Protein AF-A0A413KAI1-F1 (afdb_monomer_lite)

Structure (mmCIF, N/CA/C/O backbone):
data_AF-A0A413KAI1-F1
#
_entry.id   AF-A0A413KAI1-F1
#
loop_
_atom_site.group_PDB
_atom_site.id
_atom_site.type_symbol
_atom_site.label_atom_id
_atom_site.label_alt_id
_atom_site.label_comp_id
_atom_site.label_asym_id
_atom_site.label_entity_id
_atom_site.label_seq_id
_atom_site.pdbx_PDB_ins_code
_atom_site.Cartn_x
_atom_site.Cartn_y
_atom_site.Cartn_z
_atom_site.occupancy
_atom_site.B_iso_or_equiv
_atom_site.auth_seq_id
_atom_site.auth_comp_id
_atom_site.auth_asym_id
_atom_site.aut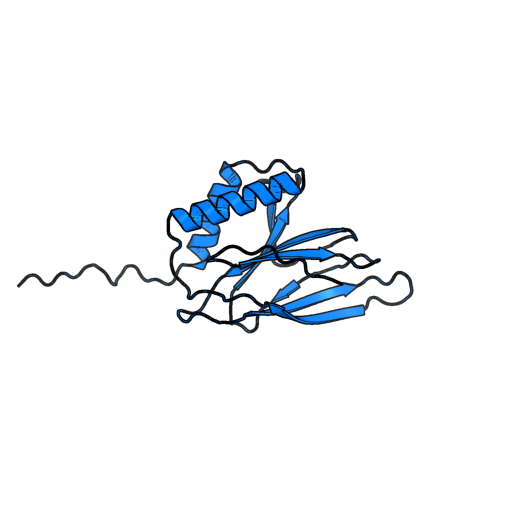h_atom_id
_atom_site.pdbx_PDB_model_num
ATOM 1 N N . MET A 1 1 ? 2.521 -10.908 -13.222 1.00 37.00 1 MET A N 1
ATOM 2 C CA . MET A 1 1 ? 1.218 -11.080 -12.516 1.00 37.00 1 MET A CA 1
ATOM 3 C C . MET A 1 1 ? 1.413 -10.682 -11.061 1.00 37.00 1 MET A C 1
ATOM 5 O O . MET A 1 1 ? 2.138 -11.377 -10.378 1.00 37.00 1 MET A O 1
ATOM 9 N N . ILE A 1 2 ? 0.815 -9.580 -10.603 1.00 37.09 2 ILE A N 1
ATOM 10 C CA . ILE A 1 2 ? 1.180 -8.935 -9.329 1.00 37.09 2 ILE A CA 1
ATOM 11 C C . ILE A 1 2 ? 0.178 -9.280 -8.216 1.00 37.09 2 ILE A C 1
ATOM 13 O O . ILE A 1 2 ? -1.003 -8.977 -8.378 1.00 37.09 2 ILE A O 1
ATOM 17 N N . ALA A 1 3 ? 0.653 -9.912 -7.133 1.00 36.56 3 ALA A N 1
ATOM 18 C CA . ALA A 1 3 ? 0.240 -9.718 -5.729 1.00 36.56 3 ALA A CA 1
ATOM 19 C C . ALA A 1 3 ? 0.814 -10.856 -4.858 1.00 36.56 3 ALA A C 1
ATOM 21 O O . ALA A 1 3 ? 0.373 -12.002 -4.962 1.00 36.56 3 ALA A O 1
ATOM 22 N N . ILE A 1 4 ? 1.758 -10.544 -3.968 1.00 36.28 4 ILE A N 1
ATOM 23 C CA . ILE A 1 4 ? 2.109 -11.408 -2.832 1.00 36.28 4 ILE A CA 1
ATOM 24 C C . ILE A 1 4 ? 1.751 -10.597 -1.595 1.00 36.28 4 ILE A C 1
ATOM 26 O O . ILE A 1 4 ? 2.346 -9.566 -1.351 1.00 36.28 4 ILE A O 1
ATOM 30 N N . CYS A 1 5 ? 0.729 -11.009 -0.853 1.00 40.19 5 CYS A N 1
ATOM 31 C CA . CYS A 1 5 ? 0.190 -10.204 0.240 1.00 40.19 5 CYS A CA 1
ATOM 32 C C . CYS A 1 5 ? 0.732 -10.681 1.600 1.00 40.19 5 CYS A C 1
ATOM 34 O O . CYS A 1 5 ? 0.364 -11.768 2.058 1.00 40.19 5 CYS A O 1
ATOM 36 N N . GLY A 1 6 ? 1.566 -9.876 2.264 1.00 40.59 6 GLY A N 1
ATOM 37 C CA . GLY A 1 6 ? 1.910 -10.030 3.681 1.00 40.59 6 GLY A CA 1
ATOM 38 C C . GLY A 1 6 ? 0.903 -9.314 4.591 1.00 40.59 6 GLY A C 1
ATOM 39 O O . GLY A 1 6 ? 0.718 -8.117 4.481 1.00 40.59 6 GLY A O 1
ATOM 40 N N . PHE A 1 7 ? 0.227 -10.033 5.496 1.00 47.66 7 PHE A N 1
ATOM 41 C CA . PHE A 1 7 ? -0.870 -9.500 6.327 1.00 47.66 7 PHE A CA 1
ATOM 42 C C . PHE A 1 7 ? -0.439 -9.212 7.770 1.00 47.66 7 PHE A C 1
ATOM 44 O O . PHE A 1 7 ? 0.082 -10.111 8.435 1.00 47.66 7 PHE A O 1
ATOM 51 N N . ARG A 1 8 ? -0.790 -8.036 8.313 1.00 53.25 8 ARG A N 1
ATOM 52 C CA . ARG A 1 8 ? -0.913 -7.802 9.768 1.00 53.25 8 ARG A CA 1
ATOM 53 C C . ARG A 1 8 ? -2.113 -6.899 10.074 1.00 53.25 8 ARG A C 1
ATOM 55 O O . ARG A 1 8 ? -2.555 -6.161 9.213 1.00 53.25 8 ARG A O 1
ATOM 62 N N . ARG A 1 9 ? -2.697 -7.033 11.270 1.00 54.47 9 ARG A N 1
ATOM 63 C CA . ARG A 1 9 ? -3.831 -6.223 11.769 1.00 54.47 9 ARG A CA 1
ATOM 64 C C . ARG A 1 9 ? -3.297 -5.070 12.627 1.00 54.47 9 ARG A C 1
ATOM 66 O O . ARG A 1 9 ? -2.256 -5.278 13.251 1.00 54.47 9 ARG A O 1
ATOM 73 N N . PRO A 1 10 ? -4.007 -3.931 12.749 1.00 55.09 10 PRO A N 1
ATOM 74 C CA . PRO A 1 10 ? -5.349 -3.612 12.228 1.00 55.09 10 PRO A CA 1
ATOM 75 C C . PRO A 1 10 ? -5.374 -2.738 10.954 1.00 55.09 10 PRO A C 1
ATOM 77 O O . PRO A 1 10 ? -6.452 -2.497 10.423 1.00 55.09 10 PRO A O 1
ATOM 80 N N . THR A 1 11 ? -4.219 -2.319 10.440 1.00 68.50 11 THR A N 1
ATOM 81 C CA . THR A 1 11 ? -4.043 -1.688 9.118 1.00 68.50 11 THR A CA 1
ATOM 82 C C . THR A 1 11 ? -3.565 -2.739 8.125 1.00 68.50 11 THR A C 1
ATOM 84 O O . THR A 1 11 ? -2.700 -3.529 8.495 1.00 68.50 11 THR A O 1
ATOM 87 N N . LEU A 1 12 ? -4.077 -2.775 6.887 1.00 75.25 12 LEU A N 1
ATOM 88 C CA . LEU A 1 12 ? -3.600 -3.775 5.921 1.00 75.25 12 LEU A CA 1
ATOM 89 C C . LEU A 1 12 ? -2.378 -3.246 5.176 1.00 75.25 12 LEU A C 1
ATOM 91 O O . LEU A 1 12 ? -2.491 -2.342 4.356 1.00 75.25 12 LEU A O 1
ATOM 95 N N . PHE A 1 13 ? -1.229 -3.854 5.434 1.00 79.12 13 PHE A N 1
ATOM 96 C CA . PHE A 1 13 ? -0.062 -3.745 4.570 1.00 79.12 13 PHE A CA 1
ATOM 97 C C . PHE A 1 13 ? -0.217 -4.752 3.436 1.00 79.12 13 PHE A C 1
ATOM 99 O O . PHE A 1 13 ? -0.674 -5.873 3.660 1.00 79.12 13 PHE A O 1
ATOM 106 N N . VAL A 1 14 ? 0.080 -4.340 2.211 1.00 80.75 14 VAL A N 1
ATOM 107 C CA . VAL A 1 14 ? -0.010 -5.201 1.033 1.00 80.75 14 VAL A CA 1
ATOM 108 C C . VAL A 1 14 ? 1.225 -4.964 0.186 1.00 80.75 14 VAL A C 1
ATOM 110 O O . VAL A 1 14 ? 1.423 -3.852 -0.298 1.00 80.75 14 VAL A O 1
ATOM 113 N N . ASP A 1 15 ? 2.038 -6.001 -0.004 1.00 83.06 15 ASP A N 1
ATOM 114 C CA . ASP A 1 15 ? 3.198 -5.919 -0.885 1.00 83.06 15 ASP A CA 1
ATOM 115 C C . ASP A 1 15 ? 2.767 -6.081 -2.351 1.00 83.06 15 ASP A C 1
ATOM 117 O O . ASP A 1 15 ? 2.054 -7.014 -2.746 1.00 83.06 15 ASP A O 1
ATOM 121 N N . TRP A 1 16 ? 3.229 -5.159 -3.186 1.00 85.81 16 TRP A N 1
ATOM 122 C CA . TRP A 1 16 ? 2.993 -5.149 -4.622 1.00 85.81 16 TRP A CA 1
ATOM 123 C C . TRP A 1 16 ? 4.329 -5.305 -5.320 1.00 85.81 16 TRP A C 1
ATOM 125 O O . TRP A 1 16 ? 5.191 -4.445 -5.202 1.00 85.81 16 TRP A O 1
ATOM 135 N N . ARG A 1 17 ? 4.507 -6.401 -6.059 1.00 85.69 17 ARG A N 1
ATOM 136 C CA . ARG A 1 17 ? 5.752 -6.699 -6.775 1.00 85.69 17 ARG A CA 1
ATOM 137 C C . ARG A 1 17 ? 5.521 -6.776 -8.272 1.00 85.69 17 ARG A C 1
ATOM 139 O O . ARG A 1 17 ? 4.610 -7.478 -8.711 1.00 85.69 17 ARG A O 1
ATOM 146 N N . ASN A 1 18 ? 6.366 -6.124 -9.063 1.00 85.25 18 ASN A N 1
ATOM 147 C CA . ASN A 1 18 ? 6.310 -6.271 -10.510 1.00 85.25 18 ASN A CA 1
ATOM 148 C C . ASN A 1 18 ? 6.872 -7.635 -10.950 1.00 85.25 18 ASN A C 1
ATOM 150 O O . ASN A 1 18 ? 8.059 -7.783 -11.217 1.00 85.25 18 ASN A O 1
ATOM 154 N N . ASP A 1 19 ? 5.988 -8.627 -11.056 1.00 83.38 19 ASP A N 1
ATOM 155 C CA . ASP A 1 19 ? 6.269 -9.949 -11.643 1.00 83.38 19 ASP A CA 1
ATOM 156 C C . ASP A 1 19 ? 5.992 -9.990 -13.161 1.00 83.38 19 ASP A C 1
ATOM 158 O O . ASP A 1 19 ? 5.606 -11.030 -13.702 1.00 83.38 19 ASP A O 1
ATOM 162 N N . GLY A 1 20 ? 6.000 -8.841 -13.832 1.00 77.75 20 GLY A N 1
ATOM 163 C CA . GLY A 1 20 ? 5.953 -8.740 -15.289 1.00 77.75 20 GLY A CA 1
ATOM 164 C C . GLY A 1 20 ? 7.355 -8.693 -15.894 1.00 77.75 20 GLY A C 1
ATOM 165 O O . GLY A 1 20 ? 8.340 -8.465 -15.198 1.00 77.75 20 GLY A O 1
ATOM 166 N N . ASP A 1 21 ? 7.434 -8.870 -17.211 1.00 75.25 21 ASP A N 1
ATOM 167 C CA . ASP A 1 21 ? 8.701 -8.806 -17.954 1.00 75.25 21 ASP A CA 1
ATOM 168 C C . ASP A 1 21 ? 9.090 -7.366 -18.347 1.00 75.25 21 ASP A C 1
ATOM 170 O O . ASP A 1 21 ? 10.192 -7.124 -18.842 1.00 75.25 21 ASP A O 1
ATOM 174 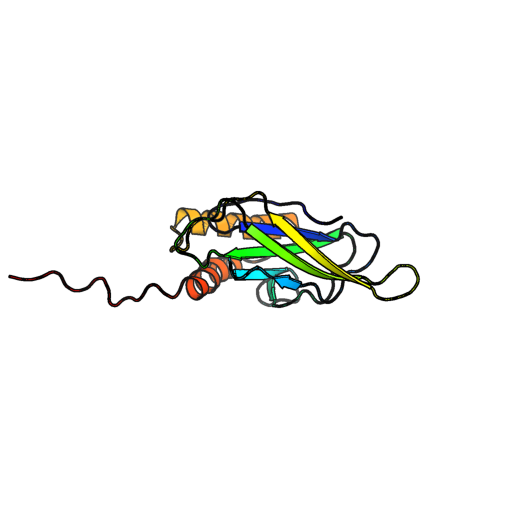N N . GLY A 1 22 ? 8.175 -6.408 -18.161 1.00 79.25 22 GLY A N 1
ATOM 175 C CA . GLY A 1 22 ? 8.328 -5.003 -18.527 1.00 79.25 22 GLY A CA 1
ATOM 176 C C . GLY A 1 22 ? 8.282 -4.069 -17.323 1.00 79.25 22 GLY A C 1
ATOM 177 O O . GLY A 1 22 ? 7.808 -4.422 -16.242 1.00 79.25 22 GLY A O 1
ATOM 178 N N . THR A 1 23 ? 8.776 -2.851 -17.517 1.00 86.00 23 THR A N 1
ATOM 179 C CA . THR A 1 23 ? 8.705 -1.800 -16.502 1.00 86.00 23 THR A CA 1
ATOM 180 C C . THR A 1 23 ? 7.293 -1.222 -16.440 1.00 86.00 23 THR A C 1
ATOM 182 O O . THR A 1 23 ? 6.707 -0.870 -17.467 1.00 86.00 23 THR A O 1
ATOM 185 N N . ALA A 1 24 ? 6.758 -1.108 -15.226 1.00 87.81 24 ALA A N 1
ATOM 186 C CA . ALA A 1 24 ? 5.508 -0.410 -14.966 1.00 87.81 24 ALA A CA 1
ATOM 187 C C . ALA A 1 24 ? 5.800 1.052 -14.601 1.00 87.81 24 ALA A C 1
ATOM 189 O O . ALA A 1 24 ? 6.752 1.343 -13.877 1.00 87.81 24 ALA A O 1
ATOM 190 N N . HIS A 1 25 ? 4.985 1.970 -15.109 1.00 88.69 25 HIS A N 1
ATOM 191 C CA . HIS A 1 25 ? 5.128 3.410 -14.903 1.00 88.69 25 HIS A CA 1
ATOM 192 C C . HIS A 1 25 ? 3.848 4.014 -14.343 1.00 88.69 25 HIS A C 1
ATOM 194 O O . HIS A 1 25 ? 2.760 3.510 -14.628 1.00 88.69 25 HIS A O 1
ATOM 200 N N . ALA A 1 26 ? 3.985 5.142 -13.638 1.00 89.00 26 ALA A N 1
ATOM 201 C CA . ALA A 1 26 ? 2.865 5.928 -13.112 1.00 89.00 26 ALA A CA 1
ATOM 202 C C . ALA A 1 26 ? 1.833 5.043 -12.393 1.00 89.00 26 ALA A C 1
ATOM 204 O O . ALA A 1 26 ? 0.639 5.069 -12.702 1.00 89.00 26 ALA A O 1
ATOM 205 N N . ILE A 1 27 ? 2.329 4.186 -11.503 1.00 91.00 27 ILE A N 1
ATOM 206 C CA . ILE A 1 27 ? 1.528 3.182 -10.819 1.00 91.00 27 ILE A CA 1
ATOM 207 C C . ILE A 1 27 ? 0.731 3.866 -9.719 1.00 91.00 27 ILE A C 1
ATOM 209 O O . ILE A 1 27 ? 1.281 4.589 -8.888 1.00 91.00 27 ILE A O 1
ATOM 213 N N . LYS A 1 28 ? -0.569 3.603 -9.708 1.00 92.56 28 LYS A N 1
ATOM 214 C CA . LYS A 1 28 ? -1.522 4.162 -8.761 1.00 92.56 28 LYS A CA 1
ATOM 215 C C . LYS A 1 28 ? -2.354 3.059 -8.145 1.00 92.56 28 LYS A C 1
ATOM 217 O O . LYS A 1 28 ? -2.771 2.120 -8.826 1.00 92.56 28 LYS A O 1
ATOM 222 N N . LEU A 1 29 ? -2.638 3.212 -6.859 1.00 91.69 29 LEU A N 1
ATOM 223 C CA . LEU A 1 29 ? -3.650 2.435 -6.167 1.00 91.69 29 LEU A CA 1
ATOM 224 C C . LEU A 1 29 ? -4.730 3.368 -5.650 1.00 91.69 29 LEU A C 1
ATOM 226 O O . LEU A 1 29 ? -4.449 4.344 -4.966 1.00 91.69 29 LEU A O 1
ATOM 230 N N . SER A 1 30 ? -5.974 3.034 -5.959 1.00 91.06 30 SER A N 1
ATOM 231 C CA . SER A 1 30 ? -7.149 3.740 -5.456 1.00 91.06 30 SER A CA 1
ATOM 232 C C . SER A 1 30 ? -8.147 2.761 -4.850 1.00 91.06 30 SER A C 1
ATOM 234 O O . SER A 1 30 ? -8.122 1.562 -5.137 1.00 91.06 30 SER A O 1
ATOM 236 N N . SER A 1 31 ? -9.038 3.261 -4.001 1.00 88.38 31 SER A N 1
ATOM 237 C CA . SER A 1 31 ? -10.164 2.503 -3.451 1.00 88.38 31 SER A CA 1
ATOM 238 C C . SER A 1 31 ? -11.492 3.080 -3.945 1.00 88.38 31 SER A C 1
ATOM 240 O O . SER A 1 31 ? -11.541 4.166 -4.516 1.00 88.38 31 SER A O 1
ATOM 242 N N . ASP A 1 32 ? -12.588 2.351 -3.733 1.00 79.88 32 ASP A N 1
ATOM 243 C CA . ASP A 1 32 ? -13.956 2.832 -3.970 1.00 79.88 32 ASP A CA 1
ATOM 244 C C . ASP A 1 32 ? -14.499 3.657 -2.785 1.00 79.88 32 ASP A C 1
ATOM 246 O O . ASP A 1 32 ? -15.607 3.410 -2.308 1.00 79.88 32 ASP A O 1
ATOM 250 N N . ASP A 1 33 ? -13.684 4.586 -2.270 1.00 72.88 33 ASP A N 1
ATOM 251 C CA . ASP A 1 33 ? -13.934 5.406 -1.067 1.00 72.88 33 ASP A CA 1
ATOM 252 C C . ASP A 1 33 ? -14.144 4.580 0.219 1.00 72.88 33 ASP A C 1
ATOM 254 O O . ASP A 1 33 ? -14.605 5.062 1.258 1.00 72.88 33 ASP A O 1
ATOM 258 N N . SER A 1 34 ? -13.807 3.291 0.166 1.00 76.25 34 SER A N 1
ATOM 259 C CA . SER A 1 34 ? -13.998 2.342 1.260 1.00 76.25 34 SER A CA 1
ATOM 260 C C . SER A 1 34 ? -12.910 2.362 2.320 1.00 76.25 34 SER A C 1
ATOM 262 O O . SER A 1 34 ? -13.125 1.886 3.441 1.00 76.25 34 SER A O 1
ATOM 264 N N . CYS A 1 35 ? -11.753 2.865 1.928 1.00 84.69 35 CYS A N 1
ATOM 265 C CA . CYS A 1 35 ? -10.530 2.929 2.694 1.00 84.69 35 CYS A CA 1
ATOM 266 C C . CYS A 1 35 ? -9.636 3.999 2.081 1.00 84.69 35 CYS A C 1
ATOM 268 O O . CYS A 1 35 ? -9.758 4.328 0.903 1.00 84.69 35 CYS A O 1
ATOM 270 N N . GLU A 1 36 ? -8.689 4.487 2.852 1.00 86.31 36 GLU A N 1
ATOM 271 C CA . GLU A 1 36 ? -7.606 5.288 2.313 1.00 86.31 36 GLU A CA 1
ATOM 272 C C . GLU A 1 36 ? -6.453 4.363 1.921 1.00 86.31 36 GLU A C 1
ATOM 274 O O . GLU A 1 36 ? -6.254 3.308 2.533 1.00 86.31 36 GLU A O 1
ATOM 279 N N . VAL A 1 37 ? -5.745 4.716 0.851 1.00 87.38 37 VAL A N 1
ATOM 280 C CA . VAL A 1 37 ? -4.613 3.943 0.344 1.00 87.38 37 VAL A CA 1
ATOM 281 C C . VAL A 1 37 ? -3.415 4.863 0.261 1.00 87.38 37 VAL A C 1
ATOM 283 O O . VAL A 1 37 ? -3.422 5.817 -0.510 1.00 87.38 37 VAL A O 1
ATOM 286 N N . LEU A 1 38 ? -2.386 4.543 1.032 1.00 86.06 38 LEU A N 1
ATOM 287 C CA . LEU A 1 38 ? -1.090 5.201 0.954 1.00 86.06 38 LEU A CA 1
ATOM 288 C C . LEU A 1 38 ? -0.108 4.240 0.295 1.00 86.06 38 LEU A C 1
ATOM 290 O O . LEU A 1 38 ? -0.107 3.048 0.611 1.00 86.06 38 LEU A O 1
ATOM 294 N N . MET A 1 39 ? 0.724 4.731 -0.617 1.00 87.94 39 MET A N 1
ATOM 295 C CA . MET A 1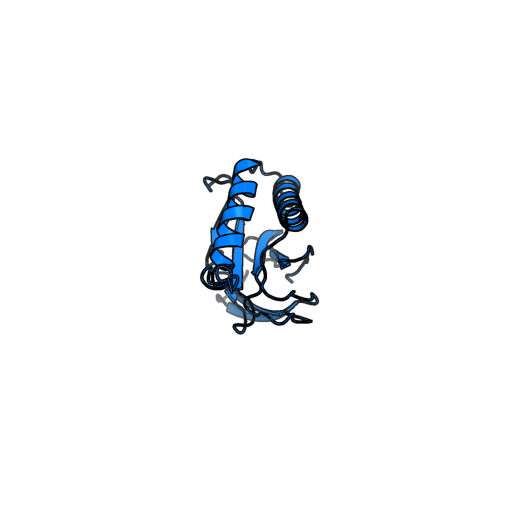 39 ? 1.813 3.937 -1.182 1.00 87.94 39 MET A CA 1
ATOM 296 C C . MET A 1 39 ? 3.121 4.369 -0.550 1.00 87.94 39 MET A C 1
ATOM 298 O O . MET A 1 39 ? 3.362 5.552 -0.346 1.00 87.94 39 MET A O 1
ATOM 302 N N . MET A 1 40 ? 3.957 3.396 -0.225 1.00 85.06 40 MET A N 1
ATOM 303 C CA . MET A 1 40 ? 5.232 3.607 0.433 1.00 85.06 40 MET A CA 1
ATOM 304 C C . MET A 1 40 ? 6.337 2.991 -0.418 1.00 85.06 40 MET A C 1
ATOM 306 O O . MET A 1 40 ? 6.278 1.805 -0.770 1.00 85.06 40 MET A O 1
ATOM 310 N N . LEU A 1 41 ? 7.331 3.814 -0.743 1.00 82.69 41 LEU A N 1
ATOM 311 C CA . LEU A 1 41 ? 8.544 3.421 -1.448 1.00 82.69 41 LEU A CA 1
ATOM 312 C C . LEU A 1 41 ? 9.731 3.499 -0.508 1.00 82.69 41 LEU A C 1
ATOM 314 O O . LEU A 1 41 ? 9.884 4.469 0.220 1.00 82.69 41 LEU A O 1
ATOM 318 N N . GLU A 1 42 ? 10.593 2.497 -0.570 1.00 74.88 42 GLU A N 1
ATOM 319 C CA . GLU A 1 42 ? 11.864 2.496 0.139 1.00 74.88 42 GLU A CA 1
ATOM 320 C C . GLU A 1 42 ? 12.997 2.931 -0.792 1.00 74.88 42 GLU A C 1
ATOM 322 O O . GLU A 1 42 ? 12.959 2.722 -2.009 1.00 74.88 42 GLU A O 1
ATOM 327 N N . GLY A 1 43 ? 14.028 3.537 -0.217 1.00 70.69 43 GLY A N 1
ATOM 328 C CA . GLY A 1 43 ? 15.263 3.806 -0.918 1.00 70.69 43 GLY A CA 1
ATOM 329 C C . GLY A 1 43 ? 16.185 4.759 -0.161 1.00 70.69 43 GLY A C 1
ATOM 330 O O . GLY A 1 43 ? 15.723 5.672 0.522 1.00 70.69 43 GLY A O 1
ATOM 331 N N . PRO A 1 44 ? 17.510 4.607 -0.331 1.00 70.00 44 PRO A N 1
ATOM 332 C CA . PRO A 1 44 ? 18.503 5.470 0.311 1.00 70.00 44 PRO A CA 1
ATOM 333 C C . PRO A 1 44 ? 18.412 6.937 -0.139 1.00 70.00 44 PRO A C 1
ATOM 335 O O . PRO A 1 44 ? 19.044 7.801 0.462 1.00 70.00 44 PRO A O 1
ATOM 338 N N . GLN A 1 45 ? 17.674 7.221 -1.217 1.00 73.00 45 GLN A N 1
ATOM 339 C CA . GLN A 1 45 ? 17.388 8.579 -1.671 1.00 73.00 45 GLN A CA 1
ATOM 340 C C . GLN A 1 45 ? 16.409 9.333 -0.760 1.00 73.00 45 GLN A C 1
ATOM 342 O O . GLN A 1 45 ? 16.351 10.559 -0.842 1.00 73.00 45 GLN A O 1
ATOM 347 N N . TYR A 1 46 ? 15.639 8.627 0.071 1.00 75.06 46 TYR A N 1
ATOM 348 C CA . TYR A 1 46 ? 14.665 9.234 0.967 1.00 75.06 46 TYR A CA 1
ATOM 349 C C . TYR A 1 46 ? 15.305 9.523 2.317 1.00 75.06 46 TYR A C 1
ATOM 351 O O . TYR A 1 46 ? 15.995 8.675 2.879 1.00 75.06 46 TYR A O 1
ATOM 359 N N . GLU A 1 47 ? 15.041 10.715 2.855 1.00 67.81 47 GLU A N 1
ATOM 360 C CA . GLU A 1 47 ? 15.605 11.165 4.133 1.00 67.81 47 GLU A CA 1
ATOM 361 C C . GLU A 1 47 ? 15.323 10.179 5.269 1.00 67.81 47 GLU A C 1
ATOM 363 O O . GLU A 1 47 ? 16.160 10.021 6.147 1.00 67.81 47 GLU A O 1
ATOM 368 N N . ARG A 1 48 ? 14.169 9.501 5.211 1.00 65.56 48 ARG A N 1
ATOM 369 C CA . ARG A 1 48 ? 13.691 8.560 6.228 1.00 65.56 48 ARG A CA 1
ATOM 370 C C . ARG A 1 48 ? 13.918 7.085 5.873 1.00 65.56 48 ARG A C 1
ATOM 372 O O . ARG A 1 48 ? 13.246 6.211 6.414 1.00 65.56 48 ARG A O 1
ATOM 379 N N . GLY A 1 49 ? 14.728 6.803 4.853 1.00 67.88 49 GLY A N 1
ATOM 380 C CA . GLY A 1 49 ? 14.847 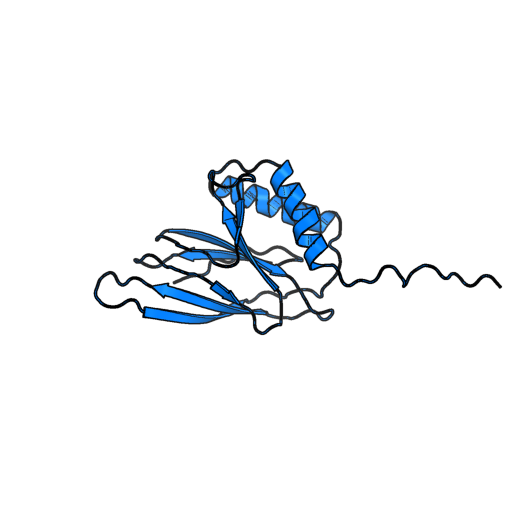5.472 4.247 1.00 67.88 49 GLY A CA 1
ATOM 381 C C . GLY A 1 49 ? 13.636 5.050 3.403 1.00 67.88 49 GLY A C 1
ATOM 382 O O . GLY A 1 49 ? 13.779 4.211 2.523 1.00 67.88 49 GLY A O 1
ATOM 383 N N . PHE A 1 50 ? 12.468 5.668 3.590 1.00 76.31 50 PHE A N 1
ATOM 384 C CA . PHE A 1 50 ? 11.273 5.507 2.764 1.00 76.31 50 PHE A CA 1
ATOM 385 C C . PHE A 1 50 ? 10.535 6.843 2.581 1.00 76.31 50 PHE A C 1
ATOM 387 O O . PHE A 1 50 ? 10.765 7.806 3.316 1.00 76.31 50 PHE A O 1
ATOM 394 N N . GLU A 1 51 ? 9.615 6.889 1.622 1.00 79.56 51 GLU A N 1
ATOM 395 C CA . GLU A 1 51 ? 8.706 8.007 1.374 1.00 79.56 51 GLU A CA 1
ATOM 396 C C . GLU A 1 51 ? 7.288 7.495 1.091 1.00 79.56 51 GLU A C 1
ATOM 398 O O . GLU A 1 51 ? 7.095 6.447 0.467 1.00 79.56 51 GLU A O 1
ATOM 403 N N . VAL A 1 52 ? 6.289 8.242 1.567 1.00 82.94 52 VAL A N 1
ATOM 404 C CA . VAL A 1 52 ? 4.885 8.039 1.195 1.00 82.94 52 VAL A CA 1
ATOM 405 C C . VAL A 1 52 ? 4.616 8.835 -0.067 1.00 82.94 52 VAL A C 1
ATOM 407 O O . VAL A 1 52 ? 4.836 10.043 -0.095 1.00 82.94 52 VAL A O 1
ATOM 410 N N . VAL A 1 53 ? 4.128 8.163 -1.100 1.00 85.69 53 VAL A N 1
ATOM 411 C CA . VAL A 1 53 ? 3.922 8.745 -2.424 1.00 85.69 53 VAL A CA 1
ATOM 412 C C . VAL A 1 53 ? 2.479 8.570 -2.882 1.00 85.69 53 VAL A C 1
ATOM 414 O O . VAL A 1 53 ? 1.828 7.566 -2.587 1.00 85.69 53 VAL A O 1
ATOM 417 N N . GLU A 1 54 ? 1.980 9.544 -3.642 1.00 84.75 54 GLU A N 1
ATOM 418 C CA . GLU A 1 54 ? 0.666 9.464 -4.295 1.00 84.75 54 GLU A CA 1
ATOM 419 C C . GLU A 1 54 ? 0.679 8.543 -5.522 1.00 84.75 54 GLU A C 1
ATOM 421 O O . GLU A 1 54 ? -0.343 7.954 -5.878 1.00 84.75 54 GLU A O 1
ATOM 426 N N . ASP A 1 55 ? 1.836 8.407 -6.173 1.00 88.25 55 ASP A N 1
ATOM 427 C CA . ASP A 1 55 ? 2.073 7.487 -7.278 1.00 88.25 55 ASP A CA 1
ATOM 428 C C . ASP A 1 55 ? 3.510 6.964 -7.276 1.00 88.25 55 ASP A C 1
ATOM 430 O O . ASP A 1 55 ? 4.458 7.655 -6.902 1.00 88.25 55 ASP A O 1
ATOM 434 N N . VAL A 1 56 ? 3.671 5.710 -7.696 1.00 89.44 56 VAL A N 1
ATOM 435 C CA . VAL A 1 56 ? 4.990 5.117 -7.913 1.00 89.44 56 VAL A CA 1
ATOM 436 C C . VAL A 1 56 ? 5.377 5.370 -9.365 1.00 89.44 56 VAL A C 1
ATOM 438 O O . VAL A 1 56 ? 4.832 4.767 -10.293 1.00 89.44 56 VAL A O 1
ATOM 441 N N . ALA A 1 57 ? 6.337 6.271 -9.568 1.00 88.75 57 ALA A N 1
ATOM 442 C CA . ALA A 1 57 ? 6.731 6.725 -10.901 1.00 88.75 57 ALA A CA 1
ATOM 443 C C . ALA A 1 57 ? 7.192 5.579 -11.823 1.00 88.75 57 ALA A C 1
ATOM 445 O O . ALA A 1 57 ? 6.906 5.587 -13.026 1.00 88.75 57 ALA A O 1
ATOM 446 N N . LEU A 1 58 ? 7.910 4.604 -11.261 1.00 90.25 58 LEU A N 1
ATOM 447 C CA . LEU A 1 58 ? 8.554 3.504 -11.972 1.00 90.25 58 LEU A CA 1
ATOM 448 C C . LEU A 1 58 ? 8.666 2.280 -11.058 1.00 90.25 58 LEU A C 1
ATOM 450 O O . LEU A 1 58 ? 9.066 2.422 -9.907 1.00 90.25 58 LEU A O 1
ATOM 454 N N . LEU A 1 59 ? 8.405 1.090 -11.596 1.00 88.00 59 LEU A N 1
ATOM 455 C CA . LEU A 1 59 ? 8.675 -0.180 -10.927 1.00 88.00 59 LEU A CA 1
ATOM 456 C C . LEU A 1 59 ? 9.203 -1.199 -11.941 1.00 88.00 59 LEU A C 1
ATOM 458 O O . LEU A 1 59 ? 8.473 -1.655 -12.830 1.00 88.00 59 LEU A O 1
ATOM 462 N N . LYS A 1 60 ? 10.487 -1.543 -11.843 1.00 87.06 60 LYS A N 1
ATOM 463 C CA . LYS A 1 60 ? 11.141 -2.524 -12.723 1.00 87.06 60 LYS A CA 1
ATOM 464 C C . LYS A 1 60 ? 10.752 -3.955 -12.343 1.00 87.06 60 LYS A C 1
ATOM 466 O O . LYS A 1 60 ? 10.317 -4.188 -11.215 1.00 87.06 60 LYS A O 1
ATOM 471 N N . PRO A 1 61 ? 10.943 -4.934 -13.245 1.00 85.88 61 PRO A N 1
ATOM 472 C CA . PRO A 1 61 ? 10.761 -6.343 -12.913 1.00 85.88 61 PRO A CA 1
ATOM 473 C C . PRO A 1 61 ? 11.522 -6.745 -11.642 1.00 85.88 61 PRO A C 1
ATOM 475 O O . PRO A 1 61 ? 12.718 -6.481 -11.514 1.00 85.88 61 PRO A O 1
ATOM 478 N N . GLY A 1 62 ? 10.822 -7.383 -10.706 1.00 82.31 62 GLY A N 1
ATOM 479 C CA . GLY A 1 62 ? 11.344 -7.810 -9.407 1.00 82.31 62 GLY A CA 1
ATOM 480 C C . GLY A 1 62 ? 11.307 -6.749 -8.301 1.00 82.31 62 GLY A C 1
ATOM 481 O O . GLY A 1 62 ? 11.385 -7.128 -7.133 1.00 82.31 62 GLY A O 1
ATOM 482 N N . GLU A 1 63 ? 11.139 -5.463 -8.627 1.00 84.94 63 GLU A N 1
ATOM 483 C CA . GLU A 1 63 ? 10.972 -4.405 -7.623 1.00 84.94 63 GLU A CA 1
ATOM 484 C C . GLU A 1 63 ? 9.572 -4.468 -6.993 1.00 84.94 63 GLU A C 1
ATOM 486 O O . GLU A 1 63 ? 8.602 -4.948 -7.599 1.00 84.94 63 GLU A O 1
ATOM 491 N N . ALA A 1 64 ? 9.474 -3.982 -5.757 1.00 85.12 64 ALA A N 1
ATOM 492 C CA . ALA A 1 64 ? 8.241 -3.964 -4.990 1.00 85.12 64 ALA A CA 1
ATOM 493 C C . ALA A 1 64 ? 8.016 -2.619 -4.295 1.00 85.12 64 ALA A C 1
ATOM 495 O O . ALA A 1 64 ? 8.950 -1.857 -4.063 1.00 85.12 64 ALA A O 1
ATOM 496 N N . PHE A 1 65 ? 6.763 -2.363 -3.942 1.00 86.25 65 PHE A N 1
ATOM 497 C CA . PHE A 1 65 ? 6.355 -1.290 -3.043 1.00 86.25 65 PHE A CA 1
ATOM 498 C C . PHE A 1 65 ? 5.280 -1.807 -2.087 1.00 86.25 65 PHE A C 1
ATOM 500 O O . PHE A 1 65 ? 4.679 -2.862 -2.321 1.00 86.25 65 PHE A O 1
ATOM 507 N N . VAL A 1 66 ? 5.018 -1.062 -1.017 1.00 85.44 66 VAL A N 1
ATOM 508 C CA . VAL A 1 66 ? 3.970 -1.401 -0.049 1.00 85.44 66 VAL A CA 1
ATOM 509 C C . VAL A 1 66 ? 2.803 -0.447 -0.201 1.00 85.44 66 VAL A C 1
ATOM 511 O O . VAL A 1 66 ? 2.984 0.764 -0.271 1.00 85.44 66 VAL A O 1
ATOM 514 N N . ALA A 1 67 ? 1.593 -0.996 -0.212 1.00 87.12 67 ALA A N 1
ATOM 515 C CA . ALA A 1 67 ? 0.385 -0.219 0.001 1.00 87.12 67 ALA A CA 1
ATOM 516 C C . ALA A 1 67 ? -0.102 -0.399 1.436 1.00 87.12 67 ALA A C 1
ATOM 518 O O . ALA A 1 67 ? -0.158 -1.516 1.954 1.00 87.12 67 ALA A O 1
ATOM 519 N N . ILE A 1 68 ? -0.491 0.707 2.050 1.00 84.31 68 ILE A N 1
ATOM 520 C CA . ILE A 1 68 ? -1.028 0.788 3.398 1.00 84.31 68 ILE A CA 1
ATOM 521 C C . ILE A 1 68 ? -2.501 1.150 3.254 1.00 84.31 68 ILE A C 1
ATOM 523 O O . ILE A 1 68 ? -2.844 2.238 2.800 1.00 84.31 68 ILE A O 1
ATOM 527 N N . ILE A 1 69 ? -3.372 0.206 3.597 1.00 85.88 69 ILE A N 1
ATOM 528 C CA . ILE A 1 69 ? -4.820 0.350 3.482 1.00 85.88 69 ILE A CA 1
ATOM 529 C C . ILE A 1 69 ? -5.386 0.699 4.855 1.00 85.88 69 ILE A C 1
ATOM 531 O O . ILE A 1 69 ? -5.423 -0.144 5.762 1.00 85.88 69 ILE A O 1
ATOM 535 N N . LEU A 1 70 ? -5.838 1.940 4.989 1.00 82.38 70 LEU A N 1
ATOM 536 C CA . LEU A 1 70 ? -6.347 2.505 6.229 1.00 82.38 70 LEU A CA 1
ATOM 537 C C . LEU A 1 70 ? -7.881 2.507 6.241 1.00 82.38 70 LEU A C 1
ATOM 539 O O . LEU A 1 70 ? -8.517 2.874 5.249 1.00 82.38 70 LEU A O 1
ATOM 543 N N . PRO A 1 71 ? -8.515 2.096 7.349 1.00 80.75 71 PRO A N 1
ATOM 544 C CA . PRO A 1 71 ? -9.962 2.156 7.463 1.00 80.75 71 PRO A CA 1
ATOM 545 C C . PRO A 1 71 ? -10.455 3.596 7.599 1.00 80.75 71 PRO A C 1
ATOM 547 O O . PRO A 1 71 ? -10.074 4.308 8.521 1.00 80.75 71 PRO A O 1
ATOM 550 N N . THR A 1 72 ? -11.383 3.996 6.731 1.00 82.81 72 THR A N 1
ATOM 551 C CA . THR A 1 72 ? -12.062 5.302 6.815 1.00 82.81 72 THR A CA 1
ATOM 552 C C . THR A 1 72 ? -13.418 5.216 7.521 1.00 82.81 72 THR A C 1
ATOM 554 O O . THR A 1 72 ? -13.921 6.220 8.017 1.00 82.81 72 THR A O 1
ATOM 557 N N . SER A 1 73 ? -14.009 4.018 7.597 1.00 79.81 73 SER A N 1
ATOM 558 C CA . SER A 1 73 ? -15.355 3.772 8.129 1.00 79.81 73 SER A CA 1
ATOM 559 C C . SER A 1 73 ? -15.337 3.198 9.544 1.00 79.81 73 SER A C 1
ATOM 561 O O . SER A 1 73 ? -14.561 2.294 9.827 1.00 79.81 73 SER A O 1
ATOM 563 N N . GLU A 1 74 ? -16.279 3.614 10.393 1.00 81.44 74 GLU A N 1
ATOM 564 C CA . GLU A 1 74 ? -16.546 3.018 11.718 1.00 81.44 74 GLU A CA 1
ATOM 565 C C . GLU A 1 74 ? -17.080 1.575 11.659 1.00 81.44 74 GLU A C 1
ATOM 567 O O . GLU A 1 74 ? -17.178 0.887 12.675 1.00 81.44 74 GLU A O 1
ATOM 572 N N . THR A 1 75 ? -17.420 1.083 10.467 1.00 83.19 75 THR A N 1
ATOM 573 C CA . THR A 1 75 ? -17.837 -0.306 10.261 1.00 83.19 75 THR A CA 1
ATOM 574 C C . THR A 1 75 ? -16.732 -1.121 9.611 1.00 83.19 75 THR A C 1
ATOM 576 O O . THR A 1 75 ? -16.174 -0.745 8.581 1.00 83.19 75 THR A O 1
ATOM 579 N N . ALA A 1 76 ? -16.439 -2.279 10.207 1.00 84.12 76 ALA A N 1
ATOM 580 C CA . ALA A 1 76 ? -15.486 -3.223 9.643 1.00 84.12 76 ALA A CA 1
ATOM 581 C C . ALA A 1 76 ? -16.003 -3.796 8.315 1.00 84.12 76 ALA A C 1
ATOM 583 O O . ALA A 1 76 ? -17.198 -4.051 8.155 1.00 84.12 76 ALA A O 1
ATOM 584 N N . ARG A 1 77 ? -15.083 -4.064 7.389 1.00 83.12 77 ARG A N 1
ATOM 585 C CA . ARG A 1 77 ? -15.367 -4.648 6.076 1.00 83.12 77 ARG A CA 1
ATOM 586 C C . ARG A 1 77 ? -14.707 -6.011 5.961 1.00 83.12 77 ARG A C 1
ATOM 588 O O . ARG A 1 77 ? -13.512 -6.137 6.195 1.00 83.12 77 ARG A O 1
ATOM 595 N N . GLU A 1 78 ? -15.460 -7.021 5.542 1.00 84.31 78 GLU A N 1
ATOM 596 C CA . GLU A 1 78 ? -14.934 -8.386 5.359 1.00 84.31 78 GLU A CA 1
ATOM 597 C C . GLU A 1 78 ? -13.921 -8.499 4.208 1.00 84.31 78 GLU A C 1
ATOM 599 O O . GLU A 1 78 ? -13.093 -9.406 4.197 1.00 84.31 78 GLU A O 1
ATOM 604 N N . SER A 1 79 ? -13.951 -7.557 3.266 1.00 83.19 79 SER A N 1
ATOM 605 C CA . SER A 1 79 ? -13.003 -7.468 2.155 1.00 83.19 79 SER A CA 1
ATOM 606 C C . SER A 1 79 ? -12.889 -6.033 1.655 1.00 83.19 79 SER A C 1
ATOM 608 O O . SER A 1 79 ? -13.865 -5.279 1.729 1.00 83.19 79 SER A O 1
ATOM 610 N N . VAL A 1 80 ? -11.743 -5.689 1.073 1.00 84.12 80 VAL A N 1
ATOM 611 C CA . VAL A 1 80 ? -11.485 -4.374 0.468 1.00 84.12 80 VAL A CA 1
ATOM 612 C C . VAL A 1 80 ? -11.273 -4.529 -1.027 1.00 84.12 80 VAL A C 1
ATOM 614 O O . VAL A 1 80 ? -10.632 -5.482 -1.470 1.00 84.12 80 VAL A O 1
ATOM 617 N N . ARG A 1 81 ? -11.795 -3.590 -1.813 1.00 88.62 81 ARG A N 1
ATOM 618 C CA . ARG A 1 81 ? -11.525 -3.521 -3.245 1.00 88.62 81 ARG A CA 1
ATOM 619 C C . ARG A 1 81 ? -10.609 -2.341 -3.529 1.00 88.62 81 ARG A C 1
ATOM 621 O O . ARG A 1 81 ? -10.919 -1.218 -3.153 1.00 88.62 81 ARG A O 1
ATOM 628 N N . VAL A 1 82 ? -9.525 -2.613 -4.240 1.00 89.81 82 VAL A N 1
ATOM 629 C CA . VAL A 1 82 ? -8.616 -1.588 -4.753 1.00 89.81 82 VAL A CA 1
ATOM 630 C C . VAL A 1 82 ? -8.548 -1.672 -6.272 1.00 89.81 82 VAL A C 1
ATOM 632 O O . VAL A 1 82 ? -8.781 -2.731 -6.863 1.00 89.81 82 VAL A O 1
ATOM 635 N N . THR A 1 83 ? -8.252 -0.555 -6.915 1.00 92.25 83 THR A N 1
ATOM 636 C CA . THR A 1 83 ? -7.967 -0.476 -8.345 1.00 92.25 83 THR A CA 1
ATOM 637 C C . THR A 1 83 ? -6.488 -0.162 -8.501 1.00 92.25 83 THR A C 1
ATOM 639 O O . THR A 1 83 ? -6.026 0.859 -8.006 1.00 92.25 83 THR A O 1
ATOM 642 N N . LEU A 1 84 ? -5.757 -1.062 -9.157 1.00 91.50 84 LEU A N 1
ATOM 643 C CA . LEU A 1 84 ? -4.372 -0.861 -9.570 1.00 91.50 84 LEU A CA 1
ATOM 644 C C . LEU A 1 84 ? -4.364 -0.332 -10.998 1.00 91.50 84 LEU A C 1
ATOM 646 O O . LEU A 1 84 ? -4.894 -0.991 -11.896 1.00 91.50 84 LEU A O 1
ATOM 650 N N . GLU A 1 85 ? -3.730 0.813 -11.202 1.00 91.88 85 GLU A N 1
ATOM 651 C CA . GLU A 1 85 ? -3.569 1.441 -12.509 1.00 91.88 85 GLU A CA 1
ATOM 652 C C . GLU A 1 85 ? -2.092 1.673 -12.791 1.00 91.88 85 GLU A C 1
ATOM 654 O O . GLU A 1 85 ? -1.354 2.061 -11.893 1.00 91.88 85 GLU A O 1
ATOM 659 N N . TYR A 1 86 ? -1.639 1.401 -14.012 1.00 90.25 86 TYR A N 1
ATOM 660 C CA . TYR A 1 86 ? -0.270 1.683 -14.436 1.00 90.25 86 TYR A CA 1
ATOM 661 C C . TYR A 1 86 ? -0.165 1.745 -15.960 1.00 90.25 86 TYR A C 1
ATOM 663 O O . TYR A 1 86 ? -1.011 1.231 -16.696 1.00 90.25 86 TYR A O 1
ATOM 671 N N . LEU A 1 87 ? 0.905 2.367 -16.445 1.00 87.00 87 LEU A N 1
ATOM 672 C CA . LEU A 1 87 ? 1.310 2.317 -17.844 1.00 87.00 87 LEU A CA 1
ATOM 673 C C . LEU A 1 87 ? 2.372 1.232 -18.008 1.00 87.00 87 LEU A C 1
ATOM 675 O O . LEU A 1 87 ? 3.439 1.303 -17.399 1.00 87.00 87 LEU A O 1
ATOM 679 N N . GLU A 1 88 ? 2.089 0.235 -18.836 1.00 78.50 88 GLU A N 1
ATOM 680 C CA . GLU A 1 88 ? 3.052 -0.809 -19.175 1.00 78.50 88 GLU A CA 1
ATOM 681 C C . GLU A 1 88 ? 3.831 -0.386 -20.422 1.00 78.50 88 GLU A C 1
ATOM 683 O O . GLU A 1 88 ? 3.234 -0.133 -21.476 1.00 78.50 88 GLU A O 1
ATOM 688 N N . GLU A 1 89 ? 5.160 -0.294 -20.323 1.00 68.38 89 GLU A N 1
ATOM 689 C CA . GLU A 1 89 ? 5.993 -0.272 -21.524 1.00 68.38 89 GLU A CA 1
ATOM 690 C C . GLU A 1 89 ? 6.033 -1.686 -22.104 1.00 68.38 89 GLU A C 1
ATOM 692 O O . GLU A 1 89 ? 6.525 -2.602 -21.439 1.00 68.38 89 GLU A O 1
ATOM 697 N N . PRO A 1 90 ? 5.542 -1.916 -23.335 1.00 58.66 90 PRO A N 1
ATOM 698 C CA . PRO A 1 90 ? 5.695 -3.225 -23.919 1.00 58.66 90 PRO A CA 1
ATOM 699 C C . PRO A 1 90 ? 7.154 -3.398 -24.322 1.00 58.66 90 PRO A C 1
ATOM 701 O O . PRO A 1 90 ? 7.793 -2.507 -24.887 1.00 58.66 90 PRO A O 1
ATOM 704 N N . THR A 1 91 ? 7.642 -4.622 -24.170 1.00 55.47 91 THR A N 1
ATOM 705 C CA . THR A 1 91 ? 8.849 -5.077 -24.858 1.00 55.47 91 THR A CA 1
ATOM 706 C C . THR A 1 91 ? 8.745 -4.891 -26.381 1.00 55.47 91 THR A C 1
ATOM 708 O O . THR A 1 91 ? 9.787 -4.843 -27.037 1.00 55.47 91 THR A O 1
ATOM 711 N N . ARG A 1 92 ? 7.533 -4.748 -26.964 1.00 51.56 92 ARG A N 1
ATOM 712 C CA . ARG A 1 92 ? 7.279 -4.431 -28.386 1.00 51.56 92 ARG A CA 1
ATOM 713 C C . ARG A 1 92 ? 5.917 -3.729 -28.606 1.00 51.56 92 ARG A C 1
ATOM 715 O O . ARG A 1 92 ? 4.896 -4.396 -28.557 1.00 51.56 92 ARG A O 1
ATOM 722 N N . LEU A 1 93 ? 5.948 -2.437 -28.961 1.00 53.09 93 LEU A N 1
ATOM 723 C CA . LEU A 1 93 ? 4.882 -1.626 -29.601 1.00 53.09 93 LEU A CA 1
ATOM 724 C C . LEU A 1 93 ? 3.655 -1.231 -28.733 1.00 53.09 93 LEU A C 1
ATOM 726 O O . LEU A 1 93 ? 2.772 -2.035 -28.483 1.00 53.09 93 LEU A O 1
ATOM 730 N N . GLU A 1 94 ? 3.613 0.064 -28.376 1.00 55.03 94 GLU A N 1
ATOM 731 C CA . GLU A 1 94 ? 2.550 0.857 -27.703 1.00 55.03 94 GLU A CA 1
ATOM 732 C C . GLU A 1 94 ? 2.386 0.745 -26.171 1.00 55.03 94 GLU A C 1
ATOM 734 O O . GLU A 1 94 ? 2.007 -0.286 -25.627 1.00 55.03 94 GLU A O 1
ATOM 739 N N . LYS A 1 95 ? 2.608 1.871 -25.465 1.00 61.88 95 LYS A N 1
ATOM 740 C CA . LYS A 1 95 ? 2.311 2.007 -24.028 1.00 61.88 95 LYS A CA 1
ATOM 741 C C . LYS A 1 95 ? 0.835 1.700 -23.795 1.00 61.88 95 LYS A C 1
ATOM 743 O O . LYS A 1 95 ? -0.024 2.456 -24.245 1.00 61.88 95 LYS A O 1
ATOM 748 N N . SER A 1 96 ? 0.553 0.612 -23.089 1.00 74.44 96 SER A N 1
ATOM 749 C CA . SER A 1 96 ? -0.818 0.226 -22.765 1.00 74.44 96 SER A CA 1
ATOM 750 C C . SER A 1 96 ? -1.150 0.663 -21.343 1.00 74.44 96 SER A C 1
ATOM 752 O O . SER A 1 96 ? -0.366 0.455 -20.418 1.00 74.44 96 SER A O 1
ATOM 754 N N . HIS A 1 97 ? -2.295 1.325 -21.172 1.00 85.12 97 HIS A N 1
ATOM 755 C CA . HIS A 1 97 ? -2.821 1.621 -19.846 1.00 85.12 97 HIS A CA 1
ATOM 756 C C . HIS A 1 97 ? -3.513 0.377 -19.301 1.00 85.12 97 HIS A C 1
ATOM 758 O O . HIS A 1 97 ? -4.477 -0.118 -19.892 1.00 85.12 97 HIS A O 1
ATOM 764 N N . VAL A 1 98 ? -3.034 -0.106 -18.163 1.00 85.75 98 VAL A N 1
ATOM 765 C CA . VAL A 1 98 ? -3.614 -1.233 -17.447 1.00 85.75 98 VAL A CA 1
ATOM 766 C C . VAL A 1 98 ? -4.377 -0.687 -16.251 1.00 85.75 98 VAL A C 1
ATOM 768 O O . VAL A 1 98 ? -3.823 0.047 -15.445 1.00 85.75 98 VAL A O 1
ATOM 771 N N . SER A 1 99 ? -5.648 -1.065 -16.124 1.00 90.00 99 SER A N 1
ATOM 772 C CA . SER A 1 99 ? -6.468 -0.792 -14.940 1.00 90.00 99 SER A CA 1
ATOM 773 C C . SER A 1 99 ? -7.122 -2.092 -14.493 1.00 90.00 99 SER A C 1
ATOM 775 O O . SER A 1 99 ? -7.830 -2.753 -15.263 1.00 90.00 99 SER A O 1
ATOM 777 N N . ARG A 1 100 ? -6.841 -2.508 -13.257 1.00 89.62 100 ARG A N 1
ATOM 778 C CA . ARG A 1 100 ? -7.300 -3.780 -12.703 1.00 89.62 100 ARG A CA 1
ATOM 779 C C . ARG A 1 100 ? -7.916 -3.579 -11.331 1.00 89.62 100 ARG A C 1
ATOM 781 O O . ARG A 1 100 ? -7.258 -3.166 -10.384 1.00 89.62 100 ARG A O 1
ATOM 788 N N . ARG A 1 101 ? -9.174 -3.993 -11.204 1.00 90.19 101 ARG A N 1
ATOM 789 C CA . ARG A 1 101 ? -9.856 -4.109 -9.913 1.00 90.19 101 ARG A CA 1
ATOM 790 C C . ARG A 1 101 ? -9.463 -5.405 -9.216 1.00 90.19 101 ARG A C 1
ATOM 792 O O . ARG A 1 101 ? -9.553 -6.483 -9.806 1.00 90.19 101 ARG A O 1
ATOM 799 N N . ILE A 1 102 ? -9.049 -5.293 -7.961 1.00 88.31 102 ILE A N 1
ATOM 800 C CA . ILE A 1 102 ? -8.522 -6.385 -7.147 1.00 88.31 102 ILE A CA 1
ATOM 801 C C . ILE A 1 102 ? -9.299 -6.413 -5.834 1.00 88.31 102 ILE A C 1
ATOM 803 O O . ILE A 1 102 ? -9.407 -5.408 -5.135 1.00 88.31 102 ILE A O 1
ATOM 807 N N . LEU A 1 103 ? -9.872 -7.574 -5.519 1.00 86.75 103 LEU A N 1
ATOM 808 C CA . LEU A 1 103 ? -10.483 -7.830 -4.222 1.00 86.75 103 LEU A CA 1
ATOM 809 C C . LEU A 1 103 ? -9.410 -8.399 -3.296 1.00 86.75 103 LEU A C 1
ATOM 811 O O . LEU A 1 103 ? -8.930 -9.510 -3.518 1.00 86.75 103 LEU A O 1
ATOM 815 N N . LEU A 1 104 ? -9.041 -7.639 -2.274 1.00 84.12 104 LEU A N 1
ATOM 816 C CA . LEU A 1 104 ? -8.131 -8.093 -1.237 1.00 84.12 104 LEU A CA 1
ATOM 817 C C . LEU A 1 104 ? -8.892 -9.061 -0.316 1.00 84.12 104 LEU A C 1
ATOM 819 O O . LEU A 1 104 ? -9.927 -8.677 0.238 1.00 84.12 104 LEU A O 1
ATOM 823 N N . PRO A 1 105 ? -8.410 -10.303 -0.122 1.00 78.81 105 PRO A N 1
ATOM 824 C CA . PRO A 1 105 ? -9.101 -11.339 0.653 1.00 78.81 105 PRO A CA 1
ATOM 825 C C . PRO A 1 105 ? -8.967 -11.128 2.173 1.00 78.81 105 PRO A C 1
ATOM 827 O O . PRO A 1 105 ? -8.972 -12.085 2.946 1.00 78.81 105 PRO A O 1
ATOM 830 N N . TYR A 1 106 ? -8.804 -9.878 2.604 1.00 77.81 106 TYR A N 1
ATOM 831 C CA . TYR A 1 106 ? -8.501 -9.512 3.976 1.00 77.81 106 TYR A CA 1
ATOM 832 C C . TYR A 1 106 ? -9.586 -8.608 4.538 1.00 77.81 106 TYR A C 1
ATOM 834 O O . TYR A 1 106 ? -9.982 -7.617 3.921 1.00 77.81 106 TYR A O 1
ATOM 842 N N . ARG A 1 107 ? -10.016 -8.940 5.755 1.00 81.19 107 ARG A N 1
ATOM 843 C CA . ARG A 1 107 ? -10.910 -8.100 6.538 1.00 81.19 107 ARG A CA 1
ATOM 844 C C . ARG A 1 107 ? -10.180 -6.828 6.956 1.00 81.19 107 ARG A C 1
ATOM 846 O O . ARG A 1 107 ? -9.150 -6.913 7.625 1.00 81.19 107 ARG A O 1
ATOM 853 N N . LEU A 1 108 ? -10.763 -5.681 6.631 1.00 81.56 108 LEU A N 1
ATOM 854 C CA . LEU A 1 108 ? -10.349 -4.377 7.128 1.00 81.56 108 LEU A CA 1
ATOM 855 C C . LEU A 1 108 ? -11.186 -4.041 8.373 1.00 81.56 108 LEU A C 1
ATOM 857 O O . LEU A 1 108 ? -12.417 -3.989 8.289 1.00 81.56 108 LEU A O 1
ATOM 861 N N . PRO A 1 109 ? -10.566 -3.881 9.551 1.00 79.06 109 PRO A N 1
ATOM 862 C CA . PRO A 1 109 ? -11.258 -3.433 10.754 1.00 79.06 109 PRO A CA 1
ATOM 863 C C . PRO A 1 109 ? -11.937 -2.072 10.574 1.00 79.06 109 PRO A C 1
ATOM 865 O O . PRO A 1 109 ? -11.668 -1.346 9.626 1.00 79.06 109 PRO A O 1
ATOM 868 N N . ALA A 1 110 ? -12.822 -1.729 11.504 1.00 81.50 110 ALA A N 1
ATOM 869 C CA . ALA A 1 110 ? -13.355 -0.378 11.602 1.00 81.50 110 ALA A CA 1
ATOM 870 C C . ALA A 1 110 ? -12.247 0.631 11.936 1.00 81.50 110 ALA A C 1
ATOM 872 O O . ALA A 1 110 ? -11.266 0.282 12.602 1.00 81.50 110 ALA A O 1
ATOM 873 N N . ARG A 1 111 ? -12.452 1.885 11.534 1.00 80.81 111 ARG A N 1
ATOM 874 C CA . ARG A 1 111 ? -11.637 3.030 11.928 1.00 80.81 111 ARG A CA 1
ATOM 875 C C . ARG A 1 111 ? -11.670 3.166 13.442 1.00 80.81 111 ARG A C 1
ATOM 877 O O . ARG A 1 111 ? -12.738 3.247 14.043 1.00 80.81 111 ARG A O 1
ATOM 884 N N . ARG A 1 112 ? -10.484 3.170 14.042 1.00 75.75 112 ARG A N 1
ATOM 885 C CA . ARG A 1 112 ? -10.246 3.467 15.454 1.00 75.75 112 ARG A CA 1
ATOM 886 C C . ARG A 1 112 ? -8.768 3.753 15.671 1.00 75.75 112 ARG A C 1
ATOM 888 O O . ARG A 1 112 ? -7.937 3.375 14.847 1.00 75.75 112 ARG A O 1
ATOM 895 N N . LEU A 1 113 ? -8.454 4.330 16.823 1.00 73.00 113 LEU A N 1
ATOM 896 C CA . LEU A 1 113 ? -7.075 4.461 17.272 1.00 73.00 113 LEU A CA 1
ATOM 897 C C . LEU A 1 113 ? -6.426 3.083 17.459 1.00 73.00 113 LEU A C 1
ATOM 899 O O . LEU A 1 113 ? -7.059 2.127 17.929 1.00 73.00 113 LEU A O 1
ATOM 903 N N . LEU A 1 114 ? -5.152 3.007 17.078 1.00 72.56 114 LEU A N 1
ATOM 904 C CA . LEU A 1 114 ? -4.302 1.844 17.306 1.00 72.56 114 LEU A CA 1
ATOM 905 C C . LEU A 1 114 ? -3.922 1.765 18.780 1.00 72.56 114 LEU A C 1
ATOM 907 O O . LEU A 1 114 ? -3.489 2.760 19.366 1.00 72.56 114 LEU A O 1
ATOM 911 N N . ASP A 1 115 ? -4.027 0.575 19.368 1.00 71.25 115 ASP A N 1
ATOM 912 C CA . ASP A 1 115 ? -3.464 0.357 20.696 1.00 71.25 115 ASP A CA 1
ATOM 913 C C . ASP A 1 115 ? -1.928 0.209 20.638 1.00 71.25 115 ASP A C 1
ATOM 915 O O . ASP A 1 115 ? -1.316 0.081 19.575 1.00 71.25 115 ASP A O 1
ATOM 919 N N . ILE A 1 116 ? -1.272 0.216 21.800 1.00 71.31 116 ILE A N 1
ATOM 920 C CA . ILE A 1 116 ? 0.196 0.151 21.879 1.00 71.31 116 ILE A CA 1
ATOM 921 C C . ILE A 1 116 ? 0.793 -1.151 21.314 1.00 71.31 116 ILE A C 1
ATOM 923 O O . ILE A 1 116 ? 1.922 -1.155 20.819 1.00 71.31 116 ILE A O 1
ATOM 927 N N . ARG A 1 117 ? 0.059 -2.271 21.375 1.00 70.94 117 ARG A N 1
ATOM 928 C CA . ARG A 1 117 ? 0.510 -3.559 20.824 1.00 70.94 117 ARG A CA 1
ATOM 929 C C . ARG A 1 117 ? 0.402 -3.550 19.309 1.00 70.94 117 ARG A C 1
ATOM 931 O O . ARG A 1 117 ? 1.279 -4.082 18.636 1.00 70.94 117 ARG A O 1
ATOM 938 N N . GLU A 1 118 ? -0.648 -2.932 18.788 1.00 71.62 118 GLU A N 1
ATOM 939 C CA . GLU A 1 118 ? -0.876 -2.762 17.359 1.00 71.62 118 GLU A CA 1
ATOM 940 C C . GLU A 1 118 ? 0.146 -1.816 16.743 1.00 71.62 118 GLU A C 1
ATOM 942 O O . GLU A 1 118 ? 0.774 -2.187 15.756 1.00 71.62 118 GLU A O 1
ATOM 947 N N . LYS A 1 119 ? 0.416 -0.670 17.381 1.00 71.62 119 LYS A N 1
ATOM 948 C CA . LYS A 1 119 ? 1.516 0.221 16.986 1.00 71.62 119 LYS A CA 1
ATOM 949 C C . LYS A 1 119 ? 2.848 -0.527 16.914 1.00 71.62 119 LYS A C 1
ATOM 951 O O . LYS A 1 119 ? 3.537 -0.470 15.898 1.00 71.62 119 LYS A O 1
ATOM 956 N N . ARG A 1 120 ? 3.180 -1.314 17.948 1.00 69.81 120 ARG A N 1
ATOM 957 C CA . ARG A 1 120 ? 4.394 -2.147 17.946 1.00 69.81 120 ARG A CA 1
ATOM 958 C C . ARG A 1 120 ? 4.386 -3.176 16.812 1.00 69.81 120 ARG A C 1
ATOM 960 O O . ARG A 1 120 ? 5.411 -3.359 16.169 1.00 69.81 120 ARG A O 1
ATOM 967 N N . ALA A 1 121 ? 3.260 -3.838 16.552 1.00 71.00 121 ALA A N 1
ATOM 968 C CA . ALA A 1 121 ? 3.165 -4.843 15.494 1.00 71.00 121 ALA A CA 1
ATOM 969 C C . ALA A 1 121 ? 3.348 -4.245 14.090 1.00 71.00 121 ALA A C 1
ATOM 971 O O . ALA A 1 121 ? 3.934 -4.907 13.228 1.00 71.00 121 ALA A O 1
ATOM 972 N N . VAL A 1 122 ? 2.863 -3.018 13.871 1.00 72.88 122 VAL A N 1
ATOM 973 C CA . VAL A 1 122 ? 3.084 -2.258 12.634 1.00 72.88 122 VAL A CA 1
ATOM 974 C C . VAL A 1 122 ? 4.548 -1.848 12.506 1.00 72.88 122 VAL A C 1
ATOM 976 O O . VAL A 1 122 ? 5.160 -2.078 11.466 1.00 72.88 122 VAL A O 1
ATOM 979 N N . TRP A 1 123 ? 5.136 -1.322 13.578 1.00 73.12 123 TRP A N 1
ATOM 980 C CA . TRP A 1 123 ? 6.548 -0.953 13.602 1.00 73.12 123 TRP A CA 1
ATOM 981 C C . TRP A 1 123 ? 7.465 -2.156 13.329 1.00 73.12 123 TRP A C 1
ATOM 983 O O . TRP A 1 123 ? 8.356 -2.082 12.488 1.00 73.12 123 TRP A O 1
ATOM 993 N N . GLU A 1 124 ? 7.205 -3.307 13.962 1.00 73.56 124 GLU A N 1
ATOM 994 C CA . GLU A 1 124 ? 7.966 -4.542 13.726 1.00 73.56 124 GLU A CA 1
ATOM 995 C C . GLU A 1 124 ? 7.837 -5.023 12.277 1.00 73.56 124 GLU A C 1
ATOM 997 O O . GLU A 1 124 ? 8.784 -5.592 11.738 1.00 73.56 124 GLU A O 1
ATOM 1002 N N . TYR A 1 125 ? 6.671 -4.822 11.653 1.00 74.94 125 TYR A N 1
ATOM 1003 C CA . TYR A 1 125 ? 6.469 -5.154 10.247 1.00 74.94 125 TYR A CA 1
ATOM 1004 C C . TYR A 1 125 ? 7.322 -4.274 9.345 1.00 74.94 125 TYR A C 1
ATOM 1006 O O . TYR A 1 125 ? 8.063 -4.806 8.531 1.00 74.94 125 TYR A O 1
ATOM 1014 N N . MET A 1 126 ? 7.242 -2.954 9.509 1.00 72.62 126 MET A N 1
ATOM 1015 C CA . MET A 1 126 ? 7.990 -2.006 8.683 1.00 72.62 126 MET A CA 1
ATOM 1016 C C . MET A 1 126 ? 9.493 -2.185 8.830 1.00 72.62 126 MET A C 1
ATOM 1018 O O . MET A 1 126 ? 10.197 -2.234 7.826 1.00 72.62 126 MET A O 1
ATOM 1022 N N . ARG A 1 127 ? 9.969 -2.371 10.067 1.00 71.81 127 ARG A N 1
ATOM 1023 C CA . ARG A 1 127 ? 11.377 -2.670 10.318 1.00 71.81 127 ARG A CA 1
ATOM 1024 C C . ARG A 1 127 ? 11.791 -3.967 9.622 1.00 71.81 127 ARG A C 1
ATOM 1026 O O . ARG A 1 127 ? 12.758 -3.973 8.876 1.00 71.81 127 ARG A O 1
ATOM 1033 N N . LYS A 1 128 ? 11.040 -5.057 9.825 1.00 74.38 128 LYS A N 1
ATOM 1034 C CA . LYS A 1 128 ? 11.358 -6.344 9.194 1.00 74.38 128 LYS A CA 1
ATOM 1035 C C . LYS A 1 128 ? 11.316 -6.256 7.666 1.00 74.38 128 LYS A C 1
ATOM 1037 O O . LYS A 1 128 ? 12.139 -6.871 7.006 1.00 74.38 128 LYS A O 1
ATOM 1042 N N . TRP A 1 129 ? 10.342 -5.546 7.111 1.00 69.56 129 TRP A N 1
ATOM 1043 C CA . TRP A 1 129 ? 10.207 -5.359 5.671 1.00 69.56 129 TRP A CA 1
ATOM 1044 C C . TRP A 1 129 ? 11.420 -4.622 5.091 1.00 69.56 129 TRP A C 1
ATOM 1046 O O . TRP A 1 129 ? 11.978 -5.084 4.100 1.00 69.56 129 TRP A O 1
ATOM 1056 N N . SER A 1 130 ? 11.886 -3.570 5.769 1.00 63.84 130 SER A N 1
ATOM 1057 C CA . SER A 1 130 ? 13.125 -2.864 5.420 1.00 63.84 130 SER A CA 1
ATOM 1058 C C . SER A 1 130 ? 14.356 -3.782 5.503 1.00 63.84 130 SER A C 1
ATOM 1060 O O . SER A 1 130 ? 15.138 -3.876 4.553 1.00 63.84 130 SER A O 1
ATOM 1062 N N . ASP A 1 131 ? 14.470 -4.565 6.584 1.00 67.44 131 ASP A N 1
ATOM 1063 C CA . ASP A 1 131 ? 15.556 -5.539 6.766 1.00 67.44 131 ASP A CA 1
ATOM 1064 C C . ASP A 1 131 ? 15.559 -6.625 5.666 1.00 67.44 131 ASP A C 1
ATOM 1066 O O . ASP A 1 131 ? 16.609 -6.935 5.095 1.00 67.44 131 ASP A O 1
ATOM 1070 N N . ASP A 1 132 ? 14.393 -7.208 5.350 1.00 66.06 132 ASP A N 1
ATOM 1071 C CA . ASP A 1 132 ? 14.226 -8.282 4.357 1.00 66.06 132 ASP A CA 1
ATOM 1072 C C . ASP A 1 132 ? 14.564 -7.801 2.928 1.00 66.06 132 ASP A C 1
ATOM 1074 O O . ASP A 1 132 ? 14.990 -8.602 2.090 1.00 66.06 132 ASP A O 1
ATOM 1078 N N . LEU A 1 133 ? 14.408 -6.502 2.647 1.00 56.72 133 LEU A N 1
ATOM 1079 C CA . LEU A 1 133 ? 14.780 -5.870 1.376 1.00 56.72 133 LEU A CA 1
ATOM 1080 C C . LEU A 1 133 ? 16.245 -5.402 1.331 1.00 56.72 133 LEU A C 1
ATOM 1082 O O . LEU A 1 133 ? 16.729 -5.010 0.268 1.00 56.72 133 LEU A O 1
ATOM 1086 N N . GLY A 1 134 ? 16.986 -5.538 2.436 1.00 50.19 134 GLY A N 1
ATOM 1087 C CA . GLY A 1 134 ? 18.425 -5.281 2.504 1.00 50.19 134 GLY A CA 1
ATOM 1088 C C . GLY A 1 134 ? 18.802 -3.809 2.678 1.00 50.19 134 GLY A C 1
ATOM 1089 O O . GLY A 1 134 ? 19.938 -3.438 2.363 1.00 50.19 134 GLY A O 1
ATOM 1090 N N . TYR A 1 135 ? 17.884 -2.980 3.176 1.00 51.06 135 TYR A N 1
ATOM 1091 C CA . TYR A 1 135 ? 18.090 -1.546 3.374 1.00 51.06 135 TYR A CA 1
ATOM 1092 C C . TYR A 1 135 ? 17.948 -1.165 4.856 1.00 51.06 135 TYR A C 1
ATOM 1094 O O . TYR A 1 135 ? 17.257 -1.814 5.629 1.00 51.06 135 TYR A O 1
ATOM 1102 N N . GLY A 1 136 ? 18.701 -0.146 5.280 1.00 49.88 136 GLY A N 1
ATOM 1103 C CA . GLY A 1 136 ? 18.868 0.224 6.688 1.00 49.88 136 GLY A CA 1
ATOM 1104 C C . GLY A 1 136 ? 18.008 1.410 7.104 1.00 49.88 136 GLY A C 1
ATOM 1105 O O . GLY A 1 136 ? 18.577 2.447 7.452 1.00 49.88 136 GLY A O 1
ATOM 1106 N N . SER A 1 137 ? 16.677 1.286 7.062 1.00 62.03 137 SER A N 1
ATOM 1107 C CA . SER A 1 137 ? 15.828 2.277 7.740 1.00 62.03 137 SER A CA 1
ATOM 1108 C C . SER A 1 137 ? 16.134 2.280 9.240 1.00 62.03 137 SER A C 1
ATOM 1110 O O . SER A 1 137 ? 16.430 1.247 9.850 1.00 62.03 137 SER A O 1
ATOM 1112 N N . THR A 1 138 ? 16.130 3.461 9.848 1.00 62.16 138 THR A N 1
ATOM 1113 C CA . THR A 1 138 ? 16.414 3.591 11.276 1.00 62.16 138 THR A CA 1
ATOM 1114 C C . THR A 1 138 ? 15.138 3.415 12.093 1.00 62.16 138 THR A C 1
ATOM 1116 O O . THR A 1 138 ? 14.042 3.809 11.696 1.00 62.16 138 THR A O 1
ATOM 1119 N N . ASP A 1 139 ? 15.281 2.881 13.306 1.00 65.88 139 ASP A N 1
ATOM 1120 C CA . ASP A 1 139 ? 14.169 2.701 14.249 1.00 65.88 139 ASP A CA 1
ATOM 1121 C C . ASP A 1 139 ? 13.342 3.970 14.492 1.00 65.88 139 ASP A C 1
ATOM 1123 O O . ASP A 1 139 ? 12.148 3.879 14.783 1.00 65.88 139 ASP A O 1
ATOM 1127 N N . VAL A 1 140 ? 13.982 5.137 14.384 1.00 65.94 140 VAL A N 1
ATOM 1128 C CA . VAL A 1 140 ? 13.384 6.460 14.595 1.00 65.94 140 VAL A CA 1
ATOM 1129 C C . VAL A 1 140 ? 12.417 6.819 13.468 1.00 65.94 140 VAL A C 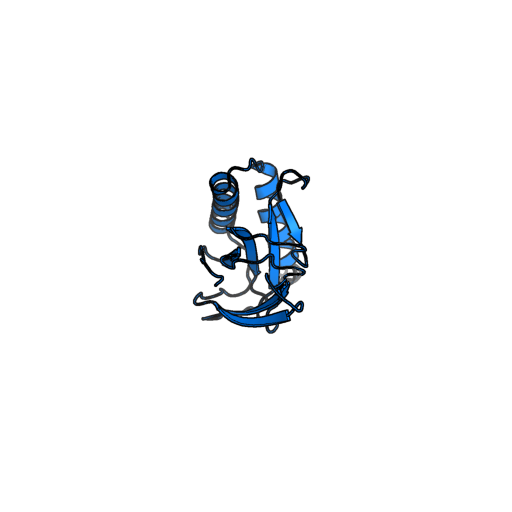1
ATOM 1131 O O . VAL A 1 140 ? 11.347 7.360 13.730 1.00 65.94 140 VAL A O 1
ATOM 1134 N N . GLU A 1 141 ? 12.756 6.487 12.226 1.00 65.12 141 GLU A N 1
ATOM 1135 C CA . GLU A 1 141 ? 11.947 6.810 11.046 1.00 65.12 141 GLU A CA 1
ATOM 1136 C C . GLU A 1 141 ? 10.677 5.966 11.001 1.00 65.12 141 GLU A C 1
ATOM 1138 O O . GLU A 1 141 ? 9.580 6.485 10.783 1.00 65.12 141 GLU A O 1
ATOM 1143 N N . VAL A 1 142 ? 10.815 4.674 11.309 1.00 67.44 142 VAL A N 1
ATOM 1144 C CA . VAL A 1 142 ? 9.672 3.767 11.439 1.00 67.44 142 VAL A CA 1
ATOM 1145 C C . VAL A 1 142 ? 8.765 4.211 12.589 1.00 67.44 142 VAL A C 1
ATOM 1147 O O . VAL A 1 142 ? 7.542 4.193 12.463 1.00 67.44 142 VAL A O 1
ATOM 1150 N N . HIS A 1 143 ? 9.347 4.642 13.712 1.00 67.19 143 HIS A N 1
ATOM 1151 C CA . HIS A 1 143 ? 8.578 5.155 14.847 1.00 67.19 143 HIS A CA 1
ATOM 1152 C C . HIS A 1 143 ? 7.804 6.425 14.481 1.00 67.19 143 HIS A C 1
ATOM 1154 O O . HIS A 1 143 ? 6.621 6.525 14.798 1.00 67.19 143 HIS A O 1
ATOM 1160 N N . TYR A 1 144 ? 8.441 7.365 13.778 1.00 67.88 144 TYR A N 1
ATOM 1161 C CA . TYR A 1 144 ? 7.789 8.592 13.324 1.00 67.88 144 TYR A CA 1
ATOM 1162 C C . TYR A 1 144 ? 6.605 8.293 12.398 1.00 67.88 144 TYR A C 1
ATOM 1164 O O . TYR A 1 144 ? 5.540 8.869 12.574 1.00 67.88 144 TYR A O 1
ATOM 1172 N N . PHE A 1 145 ? 6.738 7.358 11.453 1.00 69.94 145 PHE A N 1
ATOM 1173 C CA . PHE A 1 145 ? 5.622 6.980 10.579 1.00 69.94 145 PHE A CA 1
ATOM 1174 C C . PHE A 1 145 ? 4.449 6.362 11.345 1.00 69.94 145 PHE A C 1
ATOM 1176 O O . PHE A 1 145 ? 3.292 6.711 11.105 1.00 69.94 145 PHE A O 1
ATOM 1183 N N . VAL A 1 146 ? 4.742 5.434 12.261 1.00 70.88 146 VAL A N 1
ATOM 1184 C CA . VAL A 1 146 ? 3.708 4.745 13.046 1.00 70.88 146 VAL A CA 1
ATOM 1185 C C . VAL A 1 146 ? 2.956 5.705 13.954 1.00 70.88 146 VAL A C 1
ATOM 1187 O O . VAL A 1 146 ? 1.776 5.479 14.220 1.00 70.88 146 VAL A O 1
ATOM 1190 N N . ASP A 1 147 ? 3.614 6.758 14.426 1.00 67.50 147 ASP A N 1
ATOM 1191 C CA . ASP A 1 147 ? 2.940 7.780 15.205 1.00 67.50 147 ASP A CA 1
ATOM 1192 C C . ASP A 1 147 ? 2.246 8.810 14.318 1.00 67.50 147 ASP A C 1
ATOM 1194 O O . ASP A 1 147 ? 1.056 8.996 14.486 1.00 67.50 147 ASP A O 1
ATOM 1198 N N . GLU A 1 148 ? 2.897 9.426 13.342 1.00 65.31 148 GLU A N 1
ATOM 1199 C CA . GLU A 1 148 ? 2.334 10.610 12.675 1.00 65.31 148 GLU A CA 1
ATOM 1200 C C . GLU A 1 148 ? 1.365 10.238 11.554 1.00 65.31 148 GLU A C 1
ATOM 1202 O O . GLU A 1 148 ? 0.212 10.648 11.578 1.00 65.31 148 GLU A O 1
ATOM 1207 N N . VAL A 1 149 ? 1.763 9.368 10.623 1.00 63.25 149 VAL A N 1
ATOM 1208 C CA . VAL A 1 149 ? 0.909 9.019 9.474 1.00 63.25 149 VAL A CA 1
ATOM 1209 C C . VAL A 1 149 ? -0.279 8.159 9.915 1.00 63.25 149 VAL A C 1
ATOM 1211 O O . VAL A 1 149 ? -1.384 8.289 9.399 1.00 63.25 149 VAL A O 1
ATOM 1214 N N . LEU A 1 150 ? -0.112 7.288 10.912 1.00 65.88 150 LEU A N 1
ATOM 1215 C CA . LEU A 1 150 ? -1.249 6.501 11.408 1.00 65.88 150 LEU A CA 1
ATOM 1216 C C . LEU A 1 150 ? -2.142 7.280 12.387 1.00 65.88 150 LEU A C 1
ATOM 1218 O O . LEU A 1 150 ? -3.291 6.869 12.564 1.00 65.88 150 LEU A O 1
ATOM 1222 N N . LEU A 1 151 ? -1.665 8.374 13.007 1.00 58.97 151 LEU A N 1
ATOM 1223 C CA . LEU A 1 151 ? -2.508 9.261 13.822 1.00 58.97 151 LEU A CA 1
ATOM 1224 C C . LEU A 1 151 ? -3.207 10.333 12.983 1.00 58.97 151 LEU A C 1
ATOM 1226 O O . LEU A 1 151 ? -4.422 10.439 13.117 1.00 58.97 151 LEU A O 1
ATOM 1230 N N . GLU A 1 152 ? -2.519 11.060 12.098 1.00 52.09 152 GLU A N 1
ATOM 1231 C CA . GLU A 1 152 ? -3.113 12.132 11.273 1.00 52.09 152 GLU A CA 1
ATOM 1232 C C . GLU A 1 152 ? -4.262 11.602 10.400 1.00 52.09 152 GLU A C 1
ATOM 1234 O O . GLU A 1 152 ? -5.343 12.186 10.344 1.00 52.09 152 GLU A O 1
ATOM 1239 N N . HIS A 1 153 ? -4.106 10.407 9.826 1.00 53.09 153 HIS A N 1
ATOM 1240 C CA . HIS A 1 153 ? -5.167 9.749 9.055 1.00 53.09 153 HIS A CA 1
ATOM 1241 C C . HIS A 1 153 ? -6.260 9.099 9.936 1.00 53.09 153 HIS A C 1
ATOM 1243 O O . HIS A 1 153 ? -7.273 8.592 9.443 1.00 53.09 153 HIS A O 1
ATOM 1249 N N . SER A 1 154 ? -6.097 9.139 11.265 1.00 48.47 154 SER A N 1
ATOM 1250 C CA . SER A 1 154 ? -7.120 8.774 12.250 1.00 48.47 154 SER A CA 1
ATOM 1251 C C . SER A 1 154 ? -7.900 9.978 12.791 1.00 48.47 154 SER A C 1
ATOM 1253 O O . SER A 1 154 ? -8.958 9.774 13.396 1.00 48.47 154 SER A O 1
ATOM 1255 N N . GLU A 1 155 ? -7.510 11.219 12.480 1.00 42.94 155 GLU A N 1
ATOM 1256 C CA . GLU A 1 155 ? -8.127 12.433 13.031 1.00 42.94 155 GLU A CA 1
ATOM 1257 C C . GLU A 1 155 ? -9.477 12.778 12.385 1.00 42.94 155 GLU A C 1
ATOM 1259 O O . GLU A 1 155 ? -9.602 13.402 11.337 1.00 42.94 155 GLU A O 1
ATOM 1264 N N . LEU A 1 156 ? -10.519 12.252 13.020 1.00 41.47 156 LEU A N 1
ATOM 1265 C CA . LEU A 1 156 ? -11.870 12.796 13.174 1.00 41.47 156 LEU A CA 1
ATOM 1266 C C . LEU A 1 156 ? -12.512 11.962 14.296 1.00 41.47 156 LEU A C 1
ATOM 1268 O O . LEU A 1 156 ? -13.525 11.294 14.123 1.00 41.47 156 LEU A O 1
ATOM 1272 N N . ALA A 1 157 ? -11.850 11.946 15.451 1.00 41.19 157 ALA A N 1
ATOM 1273 C CA . ALA A 1 157 ? -12.503 11.707 16.726 1.00 41.19 157 ALA A CA 1
ATOM 1274 C C . ALA A 1 157 ? -12.325 13.008 17.510 1.00 41.19 157 ALA A C 1
ATOM 1276 O O . ALA A 1 157 ? -11.247 13.310 18.011 1.00 41.19 157 ALA A O 1
ATOM 1277 N N . ASP A 1 158 ? -13.369 13.827 17.4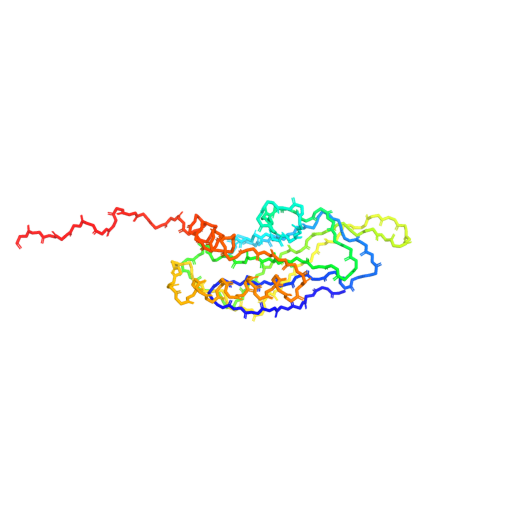68 1.00 39.16 158 ASP A N 1
ATOM 1278 C CA . ASP A 1 158 ? -13.457 15.136 18.101 1.00 39.16 158 ASP A CA 1
ATOM 1279 C C . ASP A 1 158 ? -13.178 15.029 19.620 1.00 39.16 158 ASP A C 1
ATOM 1281 O O . ASP A 1 158 ? -13.859 14.260 20.305 1.00 39.16 158 ASP A O 1
ATOM 1285 N N . PRO A 1 159 ? -12.205 15.775 20.177 1.00 43.16 159 PRO A N 1
ATOM 1286 C CA . PRO A 1 159 ? -11.914 15.769 21.610 1.00 43.16 159 PRO A CA 1
ATOM 1287 C C . PRO A 1 159 ? -12.968 16.492 22.472 1.00 43.16 159 PRO A C 1
ATOM 1289 O O . PRO A 1 159 ? -12.807 16.551 23.688 1.00 43.16 159 PRO A O 1
ATOM 1292 N N . THR A 1 160 ? -14.062 17.022 21.910 1.00 44.94 160 THR A N 1
ATOM 1293 C CA . THR A 1 160 ? -15.128 17.673 22.705 1.00 44.94 160 THR A CA 1
ATOM 1294 C C . THR A 1 160 ? -16.133 16.717 23.365 1.00 44.94 160 THR A C 1
ATOM 1296 O O . THR A 1 160 ? -17.047 17.179 24.049 1.00 44.94 160 THR A O 1
ATOM 1299 N N . LEU A 1 161 ? -15.980 15.395 23.224 1.00 44.12 161 LEU A N 1
ATOM 1300 C CA . LEU A 1 161 ? -16.959 14.414 23.720 1.00 44.12 161 LEU A CA 1
ATOM 1301 C C . LEU A 1 161 ? -16.637 13.726 25.057 1.00 44.12 161 LEU A C 1
ATOM 1303 O O . LEU A 1 161 ? -17.368 12.808 25.416 1.00 44.12 161 LEU A O 1
ATOM 1307 N N . ASP A 1 162 ? -15.634 14.163 25.828 1.00 42.09 162 ASP A N 1
ATOM 1308 C CA . ASP A 1 162 ? -15.336 13.500 27.115 1.00 42.09 162 ASP A CA 1
ATOM 1309 C C . ASP A 1 162 ? -14.962 14.428 28.286 1.00 42.09 162 ASP A C 1
ATOM 1311 O O . ASP A 1 162 ? -14.226 14.044 29.190 1.00 42.09 162 ASP A O 1
ATOM 1315 N N . GLU A 1 163 ? -15.525 15.640 28.334 1.00 40.38 163 GLU A N 1
ATOM 1316 C CA . GLU A 1 163 ? -15.548 16.443 29.567 1.00 40.38 163 GLU A CA 1
ATOM 1317 C C . GLU A 1 163 ? -16.938 17.033 29.830 1.00 40.38 163 GLU A C 1
ATOM 1319 O O . GLU A 1 163 ? -17.199 18.220 29.646 1.00 40.38 163 GLU A O 1
ATOM 1324 N N . ASN A 1 164 ? -17.856 16.188 30.302 1.00 36.69 164 ASN A N 1
ATOM 1325 C CA . ASN A 1 164 ? -18.906 16.657 31.204 1.00 36.69 164 ASN A CA 1
ATOM 1326 C C . ASN A 1 164 ? -19.362 15.530 32.145 1.00 36.69 164 ASN A C 1
ATOM 1328 O O . ASN A 1 164 ? -20.400 14.902 31.920 1.00 36.69 164 ASN A O 1
ATOM 1332 N N . PRO A 1 165 ? -18.619 15.242 33.229 1.00 41.59 165 PRO A N 1
ATOM 1333 C CA . PRO A 1 165 ? -19.242 14.605 34.369 1.00 41.59 165 PRO A CA 1
ATOM 1334 C C . PRO A 1 165 ? -20.188 15.636 34.990 1.00 41.59 165 PRO A C 1
ATOM 1336 O O . PRO A 1 165 ? -19.746 16.615 35.589 1.00 41.59 165 PRO A O 1
ATOM 1339 N N . GLN A 1 166 ? -21.494 15.414 34.816 1.00 43.53 166 GLN A N 1
ATOM 1340 C CA . GLN A 1 166 ? -22.531 16.038 35.632 1.00 43.53 166 GLN A CA 1
ATOM 1341 C C . GLN A 1 166 ? -22.083 16.030 37.100 1.00 43.53 166 GLN A C 1
ATOM 1343 O O . GLN A 1 166 ? -21.971 14.969 37.715 1.00 43.53 166 GLN A O 1
ATOM 1348 N N . GLN A 1 167 ? -21.821 17.214 37.645 1.00 41.16 167 GLN A N 1
ATOM 1349 C CA . GLN A 1 167 ? -21.925 17.451 39.074 1.00 41.16 167 GLN A CA 1
ATOM 1350 C C . GLN A 1 167 ? -23.323 18.003 39.330 1.00 41.16 167 GLN A C 1
ATOM 1352 O O . GLN A 1 167 ? -23.587 19.160 39.020 1.00 41.16 167 GLN A O 1
ATOM 1357 N N . ASP A 1 168 ? -24.186 17.142 39.861 1.00 41.94 168 ASP A N 1
ATOM 1358 C CA . ASP A 1 168 ? -25.220 17.474 40.845 1.00 41.94 168 ASP A CA 1
ATOM 1359 C C . ASP A 1 168 ? -25.323 16.297 41.828 1.00 41.94 168 ASP A C 1
ATOM 1361 O O . ASP A 1 168 ? -25.403 15.135 41.358 1.00 41.94 168 ASP A O 1
#

Foldseek 3Di:
DWFDADADPQKGKTKTAQQDQFKWAFKAKDFPVQWDKWKKDADPVDPQRIDTDRTDGIHGHGRMIIIITGGPAQAKDQKTKMKIWTFTDDPDDDTDIDIDIDIGNHIHHGQDDDDPVRLVVQLVVVCVVCVVVPHDRDSVSSNCCSPPVSVVSSPDPDPPPPPDDDDD

Organism: Bifidobacterium pseudocatenulatum (NCBI:txid28026)

Sequence (168 aa):
MIAICGFRRPTLFVDWRNDGDGTAHAIKLSSDDSCEVLMMLEGPQYERGFEVVEDVALLKPGEAFVAIILPTSETARESVRVTLEYLEEPTRLEKSHVSRRILLPYRLPARRLLDIREKRAVWEYMRKWSDDLGYGSTDVEVHYFVDEVLLEHSELADPTLDENPQQD

pLDDT: mean 71.99, std 15.84, range [36.28, 92.56]

Radius of gyration: 18.05 Å; chains: 1; bounding box: 44×29×70 Å

Secondary structure (DSSP, 8-state):
--------SSSEEEEEE--SSS-EEEEEEEESSSEEEEEEEE-TTSTTSEEEESSEEEE-TT-EEEEEEEE-SSS-BS-EEEEEEEEEPPSSS--EEEEEEEEE-SPBPPS-PPPHHHHHHHHHHHHHHHHHTT----HHHHHHHHHHHHHHTT--S-GGGS------